Protein AF-A0A1G2SFY9-F1 (afdb_monomer_lite)

Radius of gyration: 15.88 Å; chains: 1; bounding box: 33×25×51 Å

Secondary structure (DSSP, 8-state):
---EEEEE-SSEEEEEEE-TTSS-EEEEEEEE--TTT-S-HHHHHHHHHHHHHHHHHHHHHHHHHHHHHTT-

InterPro domains:
  IPR005227 Putative pre-16S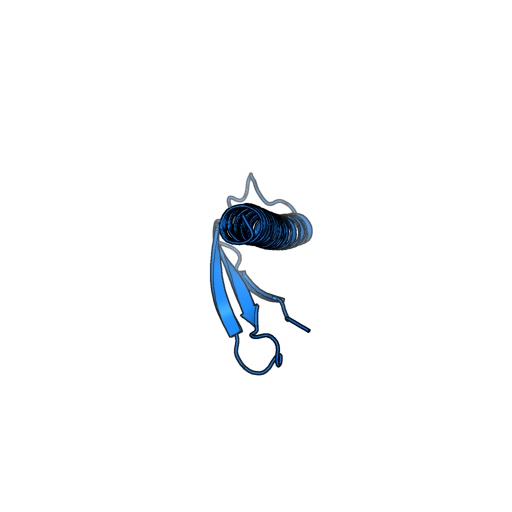 rRNA n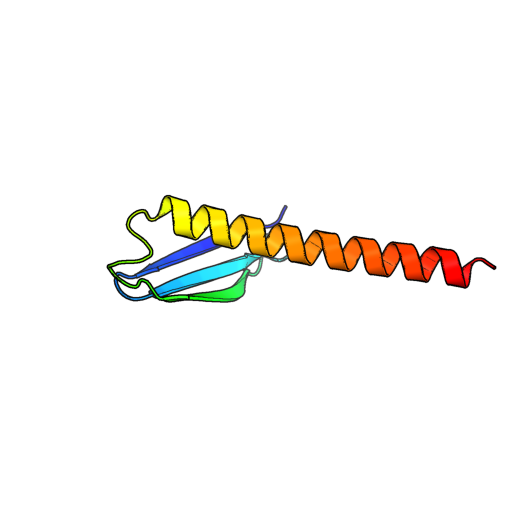uclease [PF03652] (1-52)
  IPR012337 Ribonuclease H-like superfamily [SSF53098] (1-52)
  IPR037027 YqgF/RNase H-like domain superfamily [G3DSA:3.30.420.140] (1-60)

pLDDT: mean 78.01, std 11.25, range [50.06, 95.62]

Organism: NCBI:txid1802727

Structure (mmCIF, N/CA/C/O backbone):
data_AF-A0A1G2SFY9-F1
#
_entry.id   AF-A0A1G2SFY9-F1
#
loop_
_atom_site.group_PDB
_atom_site.id
_atom_site.type_symbol
_atom_site.label_atom_id
_atom_site.label_alt_id
_atom_site.label_comp_id
_atom_site.label_asym_id
_atom_site.label_entity_id
_atom_site.label_seq_id
_atom_site.pdbx_PDB_ins_code
_atom_site.Cartn_x
_atom_site.Cartn_y
_atom_site.Cartn_z
_atom_site.occupancy
_atom_site.B_iso_or_equiv
_atom_site.auth_seq_id
_atom_site.auth_comp_id
_atom_site.auth_asym_id
_atom_site.auth_atom_id
_atom_site.pdbx_PDB_model_num
ATOM 1 N N . MET A 1 1 ? -13.919 -3.139 7.727 1.00 82.25 1 MET A N 1
ATOM 2 C CA . MET A 1 1 ? -12.628 -3.833 7.474 1.00 82.25 1 MET A CA 1
ATOM 3 C C . MET A 1 1 ? -11.892 -3.013 6.436 1.00 82.25 1 MET A C 1
ATOM 5 O O . MET A 1 1 ? -12.562 -2.476 5.567 1.00 82.25 1 MET A O 1
ATOM 9 N N . ARG A 1 2 ? -10.566 -2.883 6.528 1.00 85.88 2 ARG A N 1
ATOM 10 C CA . ARG A 1 2 ? -9.795 -2.148 5.515 1.00 85.88 2 ARG A CA 1
ATOM 11 C C . ARG A 1 2 ? -9.318 -3.100 4.419 1.00 85.88 2 ARG A C 1
ATOM 13 O O . ARG A 1 2 ? -8.987 -4.248 4.715 1.00 85.88 2 ARG A O 1
ATOM 20 N N . TYR A 1 3 ? -9.276 -2.612 3.188 1.00 89.94 3 TYR A N 1
ATOM 21 C CA . TYR A 1 3 ? -8.762 -3.310 2.017 1.00 89.94 3 TYR A CA 1
ATOM 22 C C . TYR A 1 3 ? -7.391 -2.766 1.633 1.00 89.94 3 TYR A C 1
ATOM 24 O O . TYR A 1 3 ? -7.120 -1.575 1.792 1.00 89.94 3 TYR A O 1
ATOM 32 N N . LEU A 1 4 ? -6.546 -3.649 1.107 1.00 88.56 4 LEU A N 1
ATOM 33 C CA . LEU A 1 4 ? -5.257 -3.304 0.527 1.00 88.56 4 LEU A CA 1
ATOM 34 C C . LEU A 1 4 ? -5.375 -3.391 -0.998 1.00 88.56 4 LEU A C 1
ATOM 36 O O . LEU A 1 4 ? -5.629 -4.466 -1.538 1.00 88.56 4 LEU A O 1
ATOM 40 N N . GLY A 1 5 ? -5.217 -2.262 -1.679 1.00 90.31 5 GLY A N 1
ATOM 41 C CA . GLY A 1 5 ? -5.102 -2.195 -3.131 1.00 90.31 5 GLY A CA 1
ATOM 42 C C . GLY A 1 5 ? -3.644 -2.345 -3.551 1.00 90.31 5 GLY A C 1
ATOM 43 O O . GLY A 1 5 ? -2.779 -1.670 -2.994 1.00 90.31 5 GLY A O 1
ATOM 44 N N . ILE A 1 6 ? -3.384 -3.214 -4.529 1.00 87.56 6 ILE A N 1
ATOM 45 C CA . ILE A 1 6 ? -2.055 -3.449 -5.101 1.00 87.56 6 ILE A CA 1
ATOM 46 C C . ILE A 1 6 ? -2.132 -3.235 -6.612 1.00 87.56 6 ILE A C 1
ATOM 48 O O . ILE A 1 6 ? -2.884 -3.930 -7.294 1.00 87.56 6 ILE A O 1
ATOM 52 N N . ASP A 1 7 ? -1.340 -2.295 -7.121 1.00 89.06 7 ASP A N 1
ATOM 53 C CA . ASP A 1 7 ? -1.142 -2.061 -8.554 1.00 89.06 7 ASP A CA 1
ATOM 54 C C . ASP A 1 7 ? 0.250 -2.563 -8.953 1.00 89.06 7 ASP A C 1
ATOM 56 O O . ASP A 1 7 ? 1.264 -1.954 -8.605 1.00 89.06 7 ASP A O 1
ATOM 60 N N . TYR A 1 8 ? 0.305 -3.729 -9.603 1.00 83.81 8 TYR A N 1
ATOM 61 C CA . TYR A 1 8 ? 1.555 -4.433 -9.885 1.00 83.81 8 TYR A CA 1
ATOM 62 C C . TYR A 1 8 ? 2.129 -4.043 -11.251 1.00 83.81 8 TYR A C 1
ATOM 64 O O . TYR A 1 8 ? 1.731 -4.575 -12.289 1.00 83.81 8 TYR A O 1
ATOM 72 N N . GLY A 1 9 ? 3.114 -3.146 -11.244 1.00 82.75 9 GLY A N 1
ATOM 73 C CA . GLY A 1 9 ? 3.931 -2.812 -12.405 1.00 82.75 9 GLY A CA 1
ATOM 74 C C . GLY A 1 9 ? 5.315 -3.461 -12.344 1.00 82.75 9 GLY A C 1
ATOM 75 O O . GLY A 1 9 ? 5.882 -3.682 -11.278 1.00 82.75 9 GLY A O 1
ATOM 76 N N . THR A 1 10 ? 5.919 -3.703 -13.508 1.00 78.94 10 THR A N 1
ATOM 77 C CA . THR A 1 10 ? 7.247 -4.343 -13.616 1.00 78.94 10 THR A CA 1
ATOM 78 C C . THR A 1 10 ? 8.392 -3.509 -13.038 1.00 78.94 10 THR A C 1
ATOM 80 O O . THR A 1 10 ? 9.426 -4.057 -12.681 1.00 78.94 10 THR A O 1
ATOM 83 N N . LYS A 1 11 ? 8.220 -2.186 -12.931 1.00 82.06 11 LYS A N 1
ATOM 84 C CA . LYS A 1 11 ? 9.208 -1.267 -12.335 1.00 82.06 11 LYS A CA 1
ATOM 85 C C . LYS A 1 11 ? 8.814 -0.786 -10.942 1.00 82.06 11 LYS A C 1
ATOM 87 O O . LYS A 1 11 ? 9.673 -0.390 -10.160 1.00 82.06 11 LYS A O 1
ATOM 92 N N . ARG A 1 12 ? 7.514 -0.729 -10.657 1.00 84.94 12 ARG 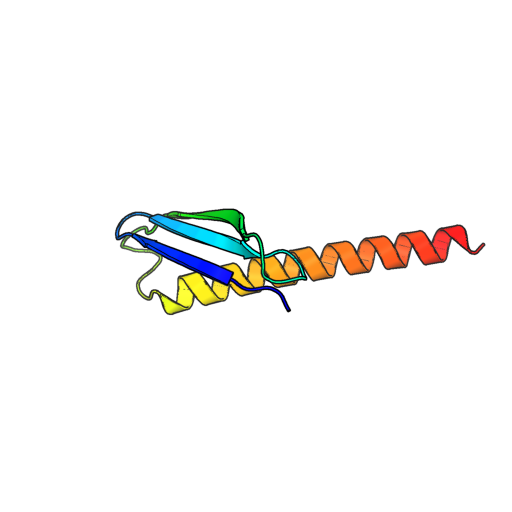A N 1
ATOM 93 C CA . ARG A 1 12 ? 6.956 -0.108 -9.454 1.00 84.94 12 ARG A CA 1
ATOM 94 C C . ARG A 1 12 ? 5.669 -0.810 -9.063 1.00 84.94 12 ARG A C 1
ATOM 96 O O . ARG A 1 12 ? 4.866 -1.118 -9.939 1.00 84.94 12 ARG A O 1
ATOM 103 N N . VAL A 1 13 ? 5.462 -0.974 -7.763 1.00 84.81 13 VAL A N 1
ATOM 104 C CA . VAL A 1 13 ? 4.208 -1.474 -7.199 1.00 84.81 13 VAL A CA 1
ATOM 105 C C . VAL A 1 13 ? 3.557 -0.380 -6.367 1.00 84.81 13 VAL A C 1
ATOM 107 O O . VAL A 1 13 ? 4.157 0.124 -5.417 1.00 84.81 13 VAL A O 1
ATOM 110 N N . GLY A 1 14 ? 2.340 0.006 -6.740 1.00 87.44 14 GLY A N 1
ATOM 111 C CA . GLY A 1 14 ? 1.524 0.938 -5.970 1.00 87.44 14 GLY A CA 1
ATOM 112 C C . GLY A 1 14 ? 0.767 0.211 -4.863 1.00 87.44 14 GLY A C 1
ATOM 113 O O . GLY A 1 14 ? 0.188 -0.848 -5.100 1.00 87.44 14 GLY A O 1
ATOM 114 N N . VAL A 1 15 ? 0.753 0.787 -3.662 1.00 87.75 15 VAL A N 1
ATOM 115 C CA . VAL A 1 15 ? 0.001 0.279 -2.510 1.00 87.75 15 VAL A CA 1
ATOM 116 C C . VAL A 1 15 ? -0.988 1.347 -2.056 1.00 87.75 15 VAL A C 1
ATOM 118 O O . VAL A 1 15 ? -0.606 2.500 -1.840 1.00 87.75 15 VAL A O 1
ATOM 121 N N . ALA A 1 16 ? -2.250 0.963 -1.876 1.00 92.44 16 ALA A N 1
ATOM 122 C CA . ALA A 1 16 ? -3.308 1.819 -1.347 1.00 92.44 16 ALA A CA 1
ATOM 123 C C . ALA A 1 16 ? -4.055 1.119 -0.209 1.00 92.44 16 ALA A C 1
ATOM 125 O O . ALA A 1 16 ? -4.223 -0.099 -0.232 1.00 92.44 16 ALA A O 1
ATOM 126 N N . VAL A 1 17 ? -4.532 1.877 0.777 1.00 92.06 17 VAL A N 1
ATOM 127 C CA . VAL A 1 17 ? -5.314 1.337 1.900 1.00 92.06 17 VAL A CA 1
ATOM 128 C C . VAL A 1 17 ? -6.673 2.016 1.935 1.00 92.06 17 VAL A C 1
ATOM 130 O O . VAL A 1 17 ? -6.763 3.239 1.809 1.00 92.06 17 VAL A O 1
ATOM 133 N N . SER A 1 18 ? -7.733 1.228 2.096 1.00 93.69 18 SER A N 1
ATOM 134 C CA . SER A 1 18 ? -9.077 1.776 2.244 1.00 93.69 18 SER A CA 1
ATOM 135 C C . SER A 1 18 ? -9.320 2.396 3.614 1.00 93.69 18 SER A C 1
ATOM 137 O O . SER A 1 18 ? -8.710 2.027 4.622 1.00 93.69 18 SER A O 1
ATOM 139 N N . ASP A 1 19 ? -10.305 3.280 3.658 1.00 92.50 19 ASP A N 1
ATOM 140 C CA . ASP A 1 19 ? -10.983 3.667 4.881 1.00 92.50 19 ASP A CA 1
ATOM 141 C C . ASP A 1 19 ? -11.649 2.461 5.573 1.00 92.50 19 ASP A C 1
ATOM 143 O O . ASP A 1 19 ? -11.699 1.336 5.061 1.00 92.50 19 ASP A O 1
ATOM 147 N N . GLU A 1 20 ? -12.162 2.688 6.780 1.00 90.88 20 GLU A N 1
ATOM 148 C CA . GLU A 1 20 ? -12.739 1.632 7.621 1.00 90.88 20 GLU A CA 1
ATOM 149 C C . GLU A 1 20 ? -14.025 1.034 7.048 1.00 90.88 20 GLU A C 1
ATOM 151 O O . GLU A 1 20 ? -14.303 -0.154 7.280 1.00 90.88 20 GLU A O 1
ATOM 156 N N . GLY A 1 21 ? -14.762 1.850 6.285 1.00 94.62 21 GLY A N 1
ATOM 157 C CA . GLY A 1 21 ? -15.950 1.460 5.535 1.00 94.62 21 GLY A CA 1
ATOM 158 C C . GLY A 1 21 ? -15.642 0.723 4.231 1.00 94.62 21 GLY A C 1
ATOM 159 O O . GLY A 1 21 ? -16.560 0.182 3.622 1.00 94.62 21 GLY A O 1
ATOM 160 N N . GLY A 1 22 ? -14.378 0.670 3.798 1.00 92.75 22 GLY A N 1
ATOM 161 C CA . GLY A 1 22 ? -13.979 -0.029 2.578 1.00 92.75 22 GLY A CA 1
ATOM 162 C C . GLY A 1 22 ? -14.501 0.612 1.291 1.00 92.75 22 GLY A C 1
ATOM 163 O O . GLY A 1 22 ? -14.646 -0.080 0.288 1.00 92.75 22 GLY A O 1
ATOM 164 N N . THR A 1 23 ? -14.821 1.905 1.328 1.00 94.44 23 THR A N 1
ATOM 165 C CA . THR A 1 23 ? -15.461 2.642 0.228 1.00 94.44 23 THR A CA 1
ATOM 166 C C . THR A 1 23 ? -14.459 3.506 -0.534 1.00 94.44 23 THR A C 1
ATOM 168 O O . THR A 1 23 ? -14.603 3.696 -1.740 1.00 94.44 23 THR A O 1
ATOM 171 N N . MET A 1 24 ? -13.426 4.017 0.142 1.00 95.62 24 MET A N 1
ATOM 172 C CA . MET A 1 24 ? -12.439 4.912 -0.462 1.00 95.62 24 MET A CA 1
ATOM 173 C C . MET A 1 24 ? -11.024 4.474 -0.105 1.00 95.62 24 MET A C 1
ATOM 175 O O . MET A 1 24 ? -10.708 4.297 1.067 1.00 95.62 24 MET A O 1
ATOM 179 N N . ALA A 1 25 ? -10.171 4.314 -1.118 1.00 94.69 25 ALA A N 1
ATOM 180 C CA . ALA A 1 25 ? -8.760 3.993 -0.950 1.00 94.69 25 ALA A CA 1
ATOM 181 C C . ALA A 1 25 ? -7.881 5.232 -1.097 1.00 94.69 25 ALA A C 1
ATOM 183 O O . ALA A 1 25 ? -8.092 6.052 -1.989 1.00 94.69 25 ALA A O 1
ATOM 184 N N . PHE A 1 26 ? -6.875 5.332 -0.232 1.00 93.50 26 PHE A N 1
ATOM 185 C CA . PHE A 1 26 ? -5.876 6.391 -0.258 1.00 93.50 26 PHE A CA 1
ATOM 186 C C . PHE A 1 26 ? -4.504 5.804 -0.606 1.00 93.50 26 PHE A C 1
ATOM 188 O O . PHE A 1 26 ? -4.199 4.688 -0.165 1.00 93.50 26 PHE A O 1
ATOM 195 N N . PRO A 1 27 ? -3.666 6.525 -1.376 1.00 92.44 27 PRO A N 1
ATOM 196 C CA . PRO A 1 27 ? -2.295 6.106 -1.637 1.00 92.44 27 PRO A CA 1
ATOM 197 C C . PRO A 1 27 ? -1.532 5.920 -0.326 1.00 92.44 27 PRO A C 1
ATOM 199 O O . PRO A 1 27 ? -1.597 6.776 0.557 1.00 92.44 27 PRO A O 1
ATOM 202 N N . TYR A 1 28 ? -0.809 4.811 -0.213 1.00 87.50 28 TYR A N 1
ATOM 203 C CA . TYR A 1 28 ? 0.004 4.499 0.958 1.00 87.50 28 TYR A CA 1
ATOM 204 C C . TYR A 1 28 ? 1.495 4.544 0.627 1.00 87.50 28 TYR A C 1
ATOM 206 O O . TYR A 1 28 ? 2.235 5.304 1.246 1.00 87.50 28 TYR A O 1
ATOM 214 N N . ALA A 1 29 ? 1.930 3.775 -0.373 1.00 82.75 29 ALA A N 1
ATOM 215 C CA . ALA A 1 29 ? 3.337 3.688 -0.751 1.00 82.75 29 ALA A CA 1
ATOM 216 C C . ALA A 1 29 ? 3.512 3.350 -2.235 1.00 82.75 29 ALA A C 1
ATOM 218 O O . ALA A 1 29 ? 2.617 2.804 -2.882 1.00 82.75 29 ALA A O 1
ATOM 219 N N . ILE A 1 30 ? 4.701 3.650 -2.756 1.00 86.00 30 ILE A N 1
ATOM 220 C CA . ILE A 1 30 ? 5.188 3.151 -4.043 1.00 86.00 30 ILE A CA 1
ATOM 221 C C . ILE A 1 30 ? 6.473 2.383 -3.754 1.00 86.00 30 ILE A C 1
ATOM 223 O O . ILE A 1 30 ? 7.423 2.949 -3.218 1.00 86.00 30 ILE A O 1
ATOM 227 N N . LEU A 1 31 ? 6.494 1.104 -4.112 1.00 79.62 31 LEU A N 1
ATOM 228 C CA . LEU A 1 31 ? 7.638 0.220 -3.916 1.00 79.62 31 LEU A CA 1
ATOM 229 C C . LEU A 1 31 ? 8.389 0.081 -5.240 1.00 79.62 31 LEU A C 1
ATOM 231 O O . LEU A 1 31 ? 7.789 -0.241 -6.267 1.00 79.62 31 LEU A O 1
ATOM 235 N N . GLU A 1 32 ? 9.694 0.345 -5.238 1.00 79.12 32 GLU A N 1
ATOM 236 C CA . GLU A 1 32 ? 10.529 0.151 -6.425 1.00 79.12 32 GLU A CA 1
ATOM 237 C C . GLU A 1 32 ? 10.829 -1.335 -6.614 1.00 79.12 32 GLU A C 1
ATOM 239 O O . GLU A 1 32 ? 11.389 -1.983 -5.731 1.00 79.12 32 GLU A O 1
ATOM 244 N N . SER A 1 33 ? 10.467 -1.874 -7.778 1.00 68.75 33 SER A N 1
ATOM 245 C CA . SER A 1 33 ? 10.819 -3.238 -8.159 1.00 68.75 33 SER A CA 1
ATOM 246 C C . SER A 1 33 ? 12.230 -3.219 -8.731 1.00 68.75 33 SER A C 1
ATOM 248 O O . SER A 1 33 ? 12.428 -3.174 -9.943 1.00 68.75 33 SER A O 1
ATOM 250 N N . ASP A 1 34 ? 13.225 -3.190 -7.851 1.00 67.56 34 ASP A N 1
ATOM 251 C CA . ASP A 1 34 ? 14.587 -3.532 -8.242 1.00 67.56 34 ASP A CA 1
ATOM 252 C C . ASP A 1 34 ? 14.578 -5.022 -8.622 1.00 67.56 34 ASP A C 1
ATOM 254 O O . ASP A 1 34 ? 14.216 -5.865 -7.792 1.00 67.56 34 ASP A O 1
ATOM 258 N N . GLU A 1 35 ? 14.935 -5.349 -9.872 1.00 59.62 35 GLU A N 1
ATOM 259 C CA . GLU A 1 35 ? 14.966 -6.725 -10.407 1.00 59.62 35 GLU A CA 1
ATOM 260 C C . GLU A 1 35 ? 15.781 -7.678 -9.510 1.00 59.62 35 GLU A C 1
ATOM 262 O O . GLU A 1 35 ? 15.607 -8.898 -9.549 1.00 59.62 35 GLU A O 1
ATOM 267 N N . THR A 1 36 ? 16.652 -7.121 -8.663 1.00 60.31 36 THR A N 1
ATOM 268 C CA . THR A 1 36 ? 17.465 -7.861 -7.698 1.00 60.31 36 THR A CA 1
ATOM 269 C C . THR A 1 36 ? 16.834 -8.018 -6.308 1.00 60.31 36 THR A C 1
ATOM 271 O O . THR A 1 36 ? 17.149 -9.001 -5.630 1.00 60.31 36 THR A O 1
ATOM 274 N N . LYS A 1 37 ? 15.947 -7.108 -5.872 1.00 55.66 37 LYS A N 1
ATOM 275 C CA . LYS A 1 37 ? 15.397 -7.080 -4.498 1.00 55.66 37 LYS A CA 1
ATOM 276 C C . LYS A 1 37 ? 14.032 -7.729 -4.356 1.00 55.66 37 LYS A C 1
ATOM 278 O O . LYS A 1 37 ? 13.755 -8.280 -3.300 1.00 55.66 37 LYS A O 1
ATOM 283 N N . PHE A 1 38 ? 13.195 -7.690 -5.389 1.00 60.28 38 PHE A N 1
ATOM 284 C CA . PHE A 1 38 ? 11.851 -8.258 -5.314 1.00 60.28 38 PHE A CA 1
ATOM 285 C C . PHE A 1 38 ? 11.671 -9.329 -6.379 1.00 60.28 38 PHE A C 1
ATOM 287 O O . PHE A 1 38 ? 11.115 -9.104 -7.450 1.00 60.28 38 PHE A O 1
ATOM 294 N N . LYS A 1 39 ? 12.157 -10.534 -6.071 1.00 58.81 39 LYS A N 1
ATOM 295 C CA . LYS A 1 39 ? 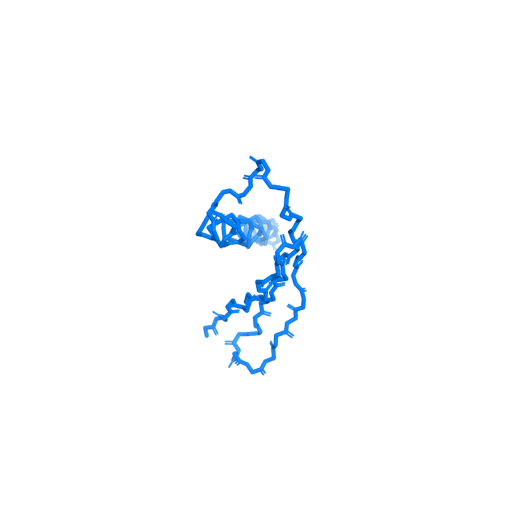12.006 -11.695 -6.960 1.00 58.81 39 LYS A CA 1
ATOM 296 C C . LYS A 1 39 ? 10.578 -12.238 -6.981 1.00 58.81 39 LYS A C 1
ATOM 298 O O . LYS A 1 39 ? 10.233 -12.987 -7.891 1.00 58.81 39 LYS A O 1
ATOM 303 N N . ASN A 1 40 ? 9.767 -11.907 -5.972 1.00 67.62 40 ASN A N 1
ATOM 304 C CA . ASN A 1 40 ? 8.431 -12.460 -5.808 1.00 67.62 40 ASN A CA 1
ATOM 305 C C . ASN A 1 40 ? 7.409 -11.374 -5.406 1.00 67.62 40 ASN A C 1
ATOM 307 O O . ASN A 1 40 ? 7.585 -10.737 -4.365 1.00 67.62 40 ASN A O 1
ATOM 311 N N . PRO A 1 41 ? 6.302 -11.208 -6.157 1.00 65.75 41 PRO A N 1
ATOM 312 C CA . PRO A 1 41 ? 5.186 -10.327 -5.794 1.00 65.75 41 PRO A CA 1
ATOM 313 C C . PRO A 1 41 ? 4.660 -10.526 -4.361 1.00 65.75 41 PRO A C 1
ATOM 315 O O . PRO A 1 41 ? 4.208 -9.574 -3.727 1.00 65.75 41 PRO A O 1
ATOM 318 N N . LEU A 1 42 ? 4.739 -11.748 -3.823 1.00 68.31 42 LEU A N 1
ATOM 319 C CA . LEU A 1 42 ? 4.303 -12.062 -2.457 1.00 68.31 42 LEU A CA 1
ATOM 320 C C . LEU A 1 42 ? 5.149 -11.368 -1.386 1.00 68.31 42 LEU A C 1
ATOM 322 O O . LEU A 1 42 ? 4.624 -11.002 -0.335 1.00 68.31 42 LEU A O 1
ATOM 326 N N . GLU A 1 43 ? 6.440 -11.167 -1.640 1.00 75.38 43 GLU A N 1
ATOM 327 C CA . GLU A 1 43 ? 7.346 -10.497 -0.704 1.00 75.38 43 GLU A CA 1
ATOM 328 C C . GLU A 1 43 ? 7.008 -9.006 -0.596 1.00 75.38 43 GLU A C 1
ATOM 330 O O . GLU A 1 43 ? 6.941 -8.457 0.502 1.00 75.38 43 GLU A O 1
ATOM 335 N N . ILE A 1 44 ? 6.673 -8.382 -1.729 1.00 71.00 44 ILE A N 1
ATOM 336 C CA . ILE A 1 44 ? 6.202 -6.994 -1.801 1.00 71.00 44 ILE A CA 1
ATOM 337 C C . ILE A 1 44 ? 4.917 -6.822 -0.980 1.00 71.00 44 ILE A C 1
ATOM 339 O O . ILE A 1 44 ? 4.833 -5.930 -0.136 1.00 71.00 44 ILE A O 1
ATOM 343 N N . ILE A 1 45 ? 3.932 -7.703 -1.187 1.00 73.75 45 ILE A N 1
ATOM 344 C CA . ILE A 1 45 ? 2.649 -7.664 -0.467 1.00 73.75 45 ILE A CA 1
ATOM 345 C C . ILE A 1 45 ? 2.863 -7.875 1.036 1.00 73.75 45 ILE A C 1
ATOM 347 O O . ILE A 1 45 ? 2.295 -7.152 1.853 1.00 73.75 45 ILE A O 1
ATOM 351 N N . THR A 1 46 ? 3.706 -8.839 1.406 1.00 77.38 46 THR A N 1
ATOM 352 C CA . THR A 1 46 ? 3.991 -9.160 2.811 1.00 77.38 46 THR A CA 1
ATOM 353 C C . THR A 1 46 ? 4.660 -7.987 3.521 1.00 77.38 46 THR A C 1
ATOM 355 O O . THR A 1 46 ? 4.252 -7.621 4.623 1.00 77.38 46 THR A O 1
ATOM 358 N N . ASN A 1 47 ? 5.636 -7.344 2.877 1.00 73.50 47 ASN A N 1
ATOM 359 C CA . ASN A 1 47 ? 6.315 -6.178 3.436 1.00 73.50 47 ASN A CA 1
ATOM 360 C C . ASN A 1 47 ? 5.367 -4.981 3.576 1.00 73.50 47 ASN A C 1
ATOM 362 O O . ASN A 1 47 ? 5.340 -4.365 4.639 1.00 73.50 47 ASN A O 1
ATOM 366 N N . ALA A 1 48 ? 4.524 -4.720 2.571 1.00 71.50 48 ALA A N 1
ATOM 367 C CA . ALA A 1 48 ? 3.522 -3.656 2.631 1.00 71.50 48 ALA A CA 1
ATOM 368 C C . ALA A 1 48 ? 2.518 -3.858 3.783 1.00 71.50 48 ALA A C 1
ATOM 370 O O . ALA A 1 48 ? 2.197 -2.916 4.510 1.00 71.50 48 ALA A O 1
ATOM 371 N N . ILE A 1 49 ? 2.048 -5.096 3.990 1.00 78.25 49 ILE A N 1
ATOM 372 C CA . ILE A 1 49 ? 1.158 -5.441 5.110 1.00 78.25 49 ILE A CA 1
ATOM 373 C C . ILE A 1 49 ? 1.871 -5.245 6.453 1.00 78.25 49 ILE A C 1
ATOM 375 O O . ILE A 1 49 ? 1.297 -4.657 7.372 1.00 78.25 49 ILE A O 1
ATOM 379 N N . ASN A 1 50 ? 3.111 -5.721 6.577 1.00 80.44 50 ASN A N 1
ATOM 380 C CA . ASN A 1 50 ? 3.879 -5.632 7.819 1.00 80.44 50 ASN A CA 1
ATOM 381 C C . ASN A 1 50 ? 4.189 -4.183 8.206 1.00 80.44 50 ASN A C 1
ATOM 383 O O . ASN A 1 50 ? 4.057 -3.829 9.377 1.00 80.44 50 ASN A O 1
ATOM 387 N N . GLU A 1 51 ? 4.555 -3.339 7.242 1.00 73.00 51 GLU A N 1
ATOM 388 C CA . GLU A 1 51 ? 4.811 -1.916 7.473 1.00 73.00 51 GLU A CA 1
ATOM 389 C C . GLU A 1 51 ? 3.545 -1.199 7.960 1.00 73.00 51 GLU A C 1
ATOM 391 O O . GLU A 1 51 ? 3.560 -0.526 8.995 1.00 73.00 51 GLU A O 1
ATOM 396 N N . TYR A 1 52 ? 2.414 -1.445 7.292 1.00 73.69 52 TYR A N 1
ATOM 397 C CA . TYR A 1 52 ? 1.122 -0.905 7.702 1.00 73.69 52 TYR A CA 1
ATOM 398 C C . TYR A 1 52 ? 0.730 -1.348 9.126 1.00 73.69 52 TYR A C 1
ATOM 400 O O . TYR A 1 52 ? 0.328 -0.522 9.954 1.00 73.69 52 TYR A O 1
ATOM 408 N N . LEU A 1 53 ? 0.882 -2.639 9.446 1.00 76.94 53 LEU A N 1
ATOM 409 C CA . LEU A 1 53 ? 0.592 -3.181 10.780 1.00 76.94 53 LEU A CA 1
ATOM 410 C C . LEU A 1 53 ? 1.526 -2.615 11.857 1.00 76.94 53 LEU A C 1
ATOM 412 O O . LEU A 1 53 ? 1.074 -2.324 12.970 1.00 76.94 53 LEU A O 1
ATOM 416 N N . HIS A 1 54 ? 2.811 -2.440 11.544 1.00 78.38 54 HIS A N 1
ATOM 417 C CA . HIS A 1 54 ? 3.792 -1.882 12.470 1.00 78.38 54 HIS A CA 1
ATOM 418 C C . HIS A 1 54 ? 3.434 -0.441 12.851 1.00 78.38 54 HIS A C 1
ATOM 420 O O . HIS A 1 54 ? 3.322 -0.131 14.041 1.00 78.38 54 HIS A O 1
ATOM 426 N N . LEU A 1 55 ? 3.148 0.413 11.863 1.00 74.50 55 LEU A N 1
ATOM 427 C CA . LEU A 1 55 ? 2.751 1.805 12.099 1.00 74.50 55 LEU A CA 1
ATOM 428 C C . LEU A 1 55 ? 1.444 1.908 12.896 1.00 74.50 55 LEU A C 1
ATOM 430 O O . LEU A 1 55 ? 1.358 2.691 13.845 1.00 74.50 55 LEU A O 1
ATOM 434 N N . ALA A 1 56 ? 0.446 1.082 12.567 1.00 74.75 56 ALA A N 1
ATOM 435 C CA . ALA A 1 56 ? -0.817 1.040 13.305 1.00 74.75 56 ALA A CA 1
ATOM 436 C C . ALA A 1 56 ? -0.617 0.625 14.776 1.00 74.75 56 ALA A C 1
ATOM 438 O O . ALA A 1 56 ? -1.294 1.129 15.676 1.00 74.75 56 ALA A O 1
ATOM 439 N N . THR A 1 57 ? 0.338 -0.271 15.037 1.00 76.38 57 THR A N 1
ATOM 440 C CA . THR A 1 57 ? 0.671 -0.725 16.394 1.00 76.38 57 THR A CA 1
ATOM 441 C C . THR A 1 57 ? 1.370 0.371 17.195 1.00 76.38 57 THR A C 1
ATOM 443 O O . THR A 1 57 ? 0.993 0.616 18.344 1.00 76.38 57 THR A O 1
ATOM 446 N N . LEU A 1 58 ? 2.337 1.070 16.593 1.00 76.12 58 LEU A N 1
ATOM 447 C CA . LEU A 1 58 ? 3.040 2.184 17.237 1.00 76.12 58 LEU A CA 1
ATOM 448 C C . LEU A 1 58 ? 2.080 3.319 17.620 1.00 76.12 58 LEU A C 1
ATOM 450 O O . LEU A 1 58 ? 2.074 3.745 18.775 1.00 76.12 58 LEU A O 1
ATOM 454 N N . GLN A 1 59 ? 1.186 3.726 16.712 1.00 75.19 59 GLN A N 1
ATOM 455 C CA . GLN A 1 59 ? 0.171 4.749 17.008 1.00 75.19 59 GLN A CA 1
ATOM 456 C C . GLN A 1 59 ? -0.731 4.350 18.182 1.00 75.19 59 GLN A C 1
ATOM 458 O O . GLN A 1 59 ? -1.043 5.168 19.050 1.00 75.19 59 GLN A O 1
ATOM 463 N N . LYS A 1 60 ? -1.136 3.077 18.246 1.00 75.38 60 LYS A N 1
ATOM 464 C CA . LYS A 1 60 ? -1.969 2.569 19.340 1.00 75.38 60 LYS A CA 1
ATOM 465 C C . LYS A 1 60 ? -1.234 2.612 20.682 1.00 75.38 60 LYS A C 1
ATOM 467 O O . LYS A 1 60 ? -1.845 2.972 21.687 1.00 75.38 60 LYS A O 1
ATOM 472 N N . ILE A 1 61 ? 0.059 2.282 20.705 1.00 75.69 61 ILE A N 1
ATOM 473 C CA . ILE A 1 61 ? 0.900 2.376 21.908 1.00 75.69 61 ILE A CA 1
ATOM 474 C C . ILE A 1 61 ? 1.000 3.829 22.387 1.00 75.69 61 ILE A C 1
ATOM 476 O O . ILE A 1 61 ? 0.831 4.081 23.581 1.00 75.69 61 ILE A O 1
ATOM 480 N N . ASP A 1 62 ? 1.218 4.783 21.483 1.00 76.06 62 ASP A N 1
ATOM 481 C CA . ASP A 1 62 ? 1.341 6.199 21.846 1.00 76.06 62 ASP A CA 1
ATOM 482 C C . ASP A 1 62 ? 0.031 6.777 22.395 1.00 76.06 62 ASP A C 1
ATOM 484 O O . ASP A 1 62 ? 0.033 7.458 23.424 1.00 76.06 62 ASP A O 1
ATOM 488 N N . ILE A 1 63 ? -1.111 6.436 21.791 1.00 75.2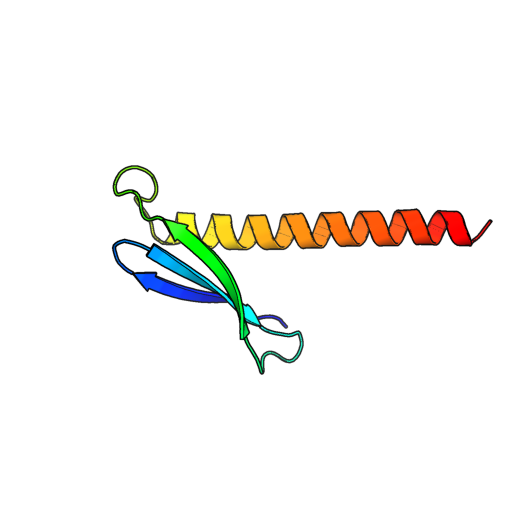5 63 ILE A N 1
ATOM 489 C CA . ILE A 1 63 ? -2.435 6.817 22.312 1.00 75.25 63 ILE A CA 1
ATOM 490 C C . ILE A 1 63 ? -2.643 6.261 23.727 1.00 75.25 63 ILE A C 1
ATOM 492 O O . ILE A 1 63 ? -3.109 6.977 24.614 1.00 75.25 63 ILE A O 1
ATOM 496 N N . LEU A 1 64 ? -2.290 4.993 23.960 1.00 73.88 64 LEU A N 1
ATOM 497 C CA . LEU A 1 64 ? -2.451 4.352 25.267 1.00 73.88 64 LEU A CA 1
ATOM 498 C C . LEU A 1 64 ? -1.547 4.978 26.336 1.00 73.88 64 LEU A C 1
ATOM 500 O O . LEU A 1 64 ? -2.011 5.203 27.455 1.00 73.88 64 LEU A O 1
ATOM 504 N N . LYS A 1 65 ? -0.297 5.315 25.994 1.00 77.38 65 LYS A N 1
ATOM 505 C CA . LYS A 1 65 ? 0.620 6.037 26.890 1.00 77.38 65 LYS A CA 1
ATOM 506 C C . LYS A 1 65 ? 0.061 7.407 27.273 1.00 77.38 65 LYS A C 1
ATOM 508 O O . LYS A 1 65 ? -0.010 7.727 28.457 1.00 77.38 65 LYS A O 1
ATOM 513 N N . ASN A 1 66 ? -0.416 8.179 26.298 1.00 71.38 66 ASN A N 1
ATOM 514 C CA . ASN A 1 66 ? -0.975 9.511 26.544 1.00 71.38 66 ASN A CA 1
ATOM 515 C C . ASN A 1 66 ? -2.274 9.461 27.370 1.00 71.38 66 ASN A C 1
ATOM 517 O O . ASN A 1 66 ? -2.494 10.308 28.235 1.00 71.38 66 ASN A O 1
ATOM 521 N N . LYS A 1 67 ? -3.103 8.427 27.180 1.00 73.75 67 LYS A N 1
ATOM 522 C CA . LYS A 1 67 ? -4.337 8.226 27.957 1.00 73.75 67 LYS A CA 1
ATOM 523 C C . LYS A 1 67 ? -4.077 7.830 29.418 1.00 73.75 67 LYS A C 1
ATOM 525 O O . LYS A 1 67 ? -4.882 8.163 30.281 1.00 73.75 67 LYS A O 1
ATOM 530 N N . GLN A 1 68 ? -2.966 7.149 29.715 1.00 64.00 68 GLN A N 1
ATOM 531 C CA . GLN A 1 68 ? -2.568 6.840 31.098 1.00 64.00 68 GLN A CA 1
ATOM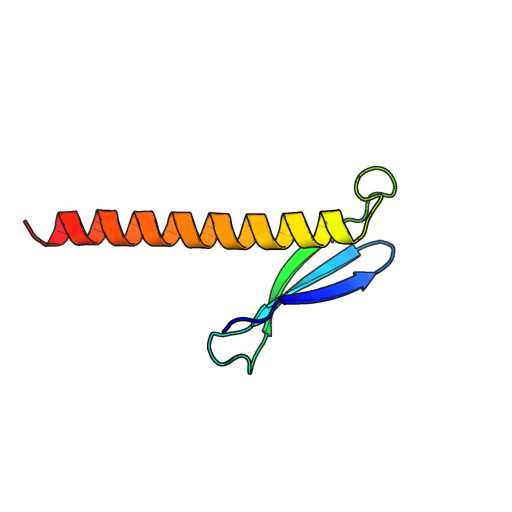 532 C C . GLN A 1 68 ? -2.002 8.054 31.849 1.00 64.00 68 GLN A C 1
ATOM 534 O O . GLN A 1 68 ? -2.120 8.114 33.070 1.00 64.00 68 GLN A O 1
ATOM 539 N N . ILE A 1 69 ? -1.415 9.023 31.141 1.00 60.09 69 ILE A N 1
ATOM 540 C CA . ILE A 1 69 ? -0.857 10.242 31.748 1.00 60.09 69 ILE A CA 1
ATOM 541 C C . ILE A 1 69 ? -1.964 11.255 32.085 1.00 60.09 69 ILE A C 1
ATOM 543 O O . ILE A 1 69 ? -1.889 11.896 33.125 1.00 60.09 69 ILE A O 1
ATOM 547 N N . GLY A 1 70 ? -3.015 11.359 31.262 1.00 55.50 70 GLY A N 1
ATOM 548 C CA . GLY A 1 70 ? -4.143 12.279 31.489 1.00 55.50 70 GLY A CA 1
ATOM 549 C C . GLY A 1 70 ? -5.180 11.839 32.537 1.00 55.50 70 GLY A C 1
ATOM 550 O O . GLY A 1 70 ? -6.119 12.582 32.792 1.00 55.50 70 GLY A O 1
ATOM 551 N N . ASN A 1 71 ? -5.031 10.647 33.124 1.00 54.91 71 ASN A N 1
ATOM 552 C CA . ASN A 1 71 ? -5.897 10.110 34.188 1.00 54.91 71 ASN A CA 1
ATOM 553 C C . ASN A 1 71 ? -5.235 10.175 35.585 1.00 54.91 71 ASN A C 1
ATOM 555 O O . ASN A 1 71 ? -5.628 9.430 36.485 1.00 54.91 71 ASN A O 1
ATOM 559 N N . ARG A 1 72 ? -4.212 11.022 35.756 1.00 50.06 72 ARG A N 1
ATOM 560 C CA . ARG A 1 72 ? -3.606 11.356 37.052 1.00 50.06 72 ARG A CA 1
ATOM 561 C C . ARG A 1 72 ? -3.986 12.762 37.483 1.00 50.06 72 ARG A C 1
ATOM 563 O O . ARG A 1 72 ? -4.014 13.642 36.598 1.00 50.06 72 ARG A O 1
#

Foldseek 3Di:
DKDWDWDDDQQKIWIWIDDPVNPDIDTDDIDGPPVPPDVDPVVVVVVVVVVVVVVVVVVVVVVVVVVVVVVD

Sequence (72 aa):
MRYLGIDYGTKRVGVAVSDEGGTMAFPYAILESDETKFKNPLEIITNAINEYLHLATLQKIDILKNKQIGNR